Protein AF-A0A968WD98-F1 (afdb_monomer_lite)

Structure (mmCIF, N/CA/C/O backbone):
data_AF-A0A968WD98-F1
#
_entry.id   AF-A0A968WD98-F1
#
loop_
_atom_site.group_PDB
_atom_site.id
_atom_site.ty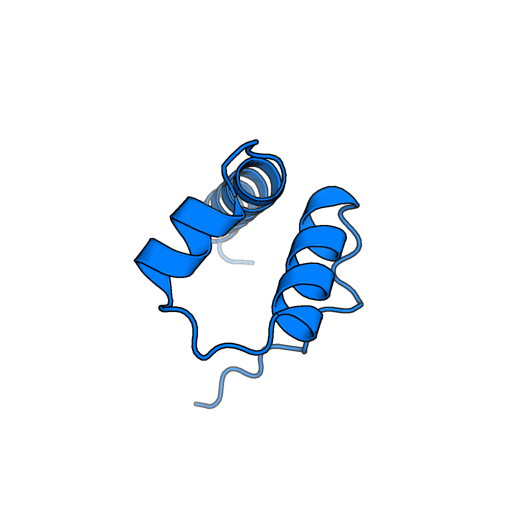pe_symbol
_atom_site.label_atom_id
_atom_site.label_alt_id
_atom_site.label_comp_id
_atom_site.label_asym_id
_atom_site.label_entity_id
_atom_site.label_seq_id
_atom_site.pdbx_PDB_ins_code
_atom_site.Cartn_x
_atom_site.Cartn_y
_atom_site.Cartn_z
_atom_site.occupancy
_atom_site.B_iso_or_equiv
_atom_site.auth_seq_id
_atom_site.auth_comp_id
_atom_site.auth_asym_id
_atom_site.auth_atom_id
_atom_site.pdbx_PDB_model_num
ATOM 1 N N . MET A 1 1 ? 16.051 -19.739 -12.735 1.00 48.34 1 MET A N 1
ATOM 2 C CA . MET A 1 1 ? 15.093 -18.621 -12.590 1.00 48.34 1 MET A CA 1
ATOM 3 C C . MET A 1 1 ? 14.046 -18.775 -13.678 1.00 48.34 1 MET A C 1
ATOM 5 O O . MET A 1 1 ? 14.413 -18.788 -14.846 1.00 48.34 1 MET A O 1
ATOM 9 N N . ASN A 1 2 ? 12.795 -19.050 -13.308 1.00 56.09 2 ASN A N 1
ATOM 10 C CA . ASN A 1 2 ? 11.754 -19.408 -14.271 1.00 56.09 2 ASN A CA 1
ATOM 11 C C . ASN A 1 2 ? 11.346 -18.155 -15.064 1.00 56.09 2 ASN A C 1
ATOM 13 O O . ASN A 1 2 ? 10.953 -17.153 -14.472 1.00 56.09 2 ASN A O 1
ATOM 17 N N . ILE A 1 3 ? 11.458 -18.197 -16.390 1.00 58.56 3 ILE A N 1
ATOM 18 C CA . ILE A 1 3 ? 11.346 -17.035 -17.298 1.00 58.56 3 ILE A CA 1
ATOM 19 C C . ILE A 1 3 ? 9.959 -16.357 -17.210 1.00 58.56 3 ILE A C 1
ATOM 21 O O . ILE A 1 3 ? 9.814 -15.174 -17.499 1.00 58.56 3 ILE A O 1
ATOM 25 N N . PHE A 1 4 ? 8.955 -17.098 -16.734 1.00 62.72 4 PHE A N 1
ATOM 26 C CA . PHE A 1 4 ? 7.581 -16.640 -16.520 1.00 62.72 4 PHE A CA 1
ATOM 27 C C . PHE A 1 4 ? 7.341 -15.928 -15.180 1.00 62.72 4 PHE A C 1
ATOM 29 O O . PHE A 1 4 ? 6.344 -15.224 -15.046 1.00 62.72 4 PHE A O 1
ATOM 36 N N . LEU A 1 5 ? 8.229 -16.080 -14.190 1.00 66.38 5 LEU A N 1
ATOM 37 C CA . LEU A 1 5 ? 8.051 -15.463 -12.869 1.00 66.38 5 LEU A CA 1
ATOM 38 C C . LEU A 1 5 ? 8.480 -13.995 -12.857 1.00 66.38 5 LEU A C 1
ATOM 40 O O . LEU A 1 5 ? 7.839 -13.183 -12.201 1.00 66.38 5 LEU A O 1
ATOM 44 N N . ASN A 1 6 ? 9.515 -13.631 -13.618 1.00 77.81 6 ASN A N 1
ATOM 45 C CA . ASN A 1 6 ? 10.024 -12.257 -13.635 1.00 77.81 6 ASN A CA 1
ATOM 46 C C . ASN A 1 6 ? 8.989 -11.219 -14.118 1.00 77.81 6 ASN A C 1
ATOM 48 O O . ASN A 1 6 ? 8.850 -10.191 -13.456 1.00 77.81 6 ASN A O 1
ATOM 52 N N . PRO A 1 7 ? 8.236 -11.450 -15.214 1.00 83.88 7 PRO A N 1
ATOM 53 C CA . PRO A 1 7 ? 7.235 -10.492 -15.683 1.00 83.88 7 PRO A CA 1
ATOM 54 C C . PRO A 1 7 ? 6.072 -10.333 -14.701 1.00 83.88 7 PRO A C 1
ATOM 56 O O . PRO A 1 7 ? 5.618 -9.219 -14.458 1.00 83.88 7 PRO A O 1
ATOM 59 N N . VAL A 1 8 ? 5.611 -11.443 -14.117 1.00 85.50 8 VAL A N 1
ATOM 60 C CA . VAL A 1 8 ? 4.505 -11.442 -13.150 1.00 85.50 8 VAL A CA 1
ATOM 61 C C . VAL A 1 8 ? 4.930 -10.755 -11.856 1.00 85.50 8 VAL A C 1
ATOM 63 O O . VAL A 1 8 ? 4.191 -9.924 -11.346 1.00 85.50 8 VAL A O 1
ATOM 66 N N . LEU A 1 9 ? 6.142 -11.022 -11.364 1.00 83.12 9 LEU A N 1
ATOM 67 C CA . LEU A 1 9 ? 6.670 -10.378 -10.16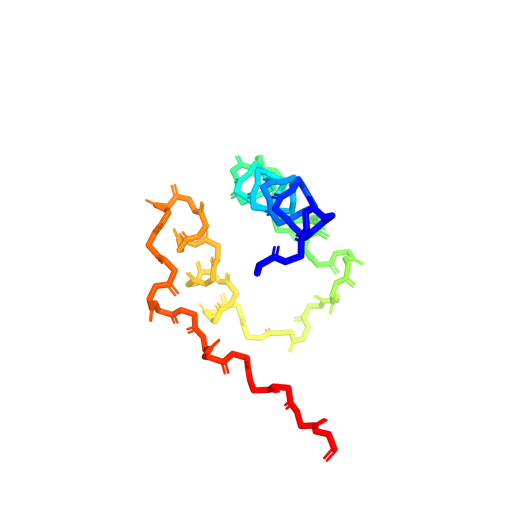4 1.00 83.12 9 LEU A CA 1
ATOM 68 C C . LEU A 1 9 ? 6.822 -8.864 -10.356 1.00 83.12 9 LEU A C 1
ATOM 70 O O . LEU A 1 9 ? 6.424 -8.094 -9.484 1.00 83.12 9 LEU A O 1
ATOM 74 N N . ALA A 1 10 ? 7.340 -8.436 -11.511 1.00 87.50 10 ALA A N 1
ATOM 75 C CA . ALA A 1 10 ? 7.452 -7.020 -11.850 1.00 87.50 10 ALA A CA 1
ATOM 76 C C . ALA A 1 10 ? 6.075 -6.344 -11.944 1.00 87.50 10 ALA A C 1
ATOM 78 O O . ALA A 1 10 ? 5.893 -5.243 -11.426 1.00 87.50 10 ALA A O 1
ATOM 79 N N . LEU A 1 11 ? 5.092 -7.009 -12.559 1.00 90.56 11 LEU A N 1
ATOM 80 C CA . LEU A 1 11 ? 3.723 -6.503 -12.632 1.00 90.56 11 LEU A CA 1
ATOM 81 C C . LEU A 1 11 ? 3.105 -6.356 -11.237 1.00 90.56 11 LEU A C 1
ATOM 83 O O . LEU A 1 11 ? 2.608 -5.280 -10.915 1.00 90.56 11 LEU A O 1
ATOM 87 N N . THR A 1 12 ? 3.182 -7.399 -10.407 1.00 88.06 12 THR A N 1
ATOM 88 C CA . THR A 1 12 ? 2.672 -7.385 -9.030 1.00 88.06 12 THR A CA 1
ATOM 89 C C . THR A 1 12 ? 3.312 -6.260 -8.226 1.00 88.06 12 THR A C 1
ATOM 91 O O . THR A 1 12 ? 2.607 -5.489 -7.581 1.00 88.06 12 THR A O 1
ATOM 94 N N . HIS A 1 13 ? 4.636 -6.112 -8.308 1.00 89.19 13 HIS A N 1
ATOM 95 C CA . HIS A 1 13 ? 5.354 -5.044 -7.618 1.00 89.19 13 HIS A CA 1
ATOM 96 C C . HIS A 1 13 ? 4.858 -3.655 -8.048 1.00 89.19 13 HIS A C 1
ATOM 98 O O . HIS A 1 13 ? 4.551 -2.812 -7.206 1.00 89.19 13 HIS A O 1
ATOM 104 N N . ASN A 1 14 ? 4.722 -3.424 -9.356 1.00 93.12 14 ASN A N 1
ATOM 105 C CA . ASN A 1 14 ? 4.247 -2.148 -9.890 1.00 93.12 14 ASN A CA 1
ATOM 106 C C . ASN A 1 14 ? 2.805 -1.845 -9.469 1.00 93.12 14 ASN A C 1
ATOM 108 O O . ASN A 1 14 ? 2.497 -0.709 -9.117 1.00 93.12 14 ASN A O 1
ATOM 112 N N . GLN A 1 15 ? 1.926 -2.848 -9.484 1.00 94.25 15 GLN A N 1
ATOM 113 C C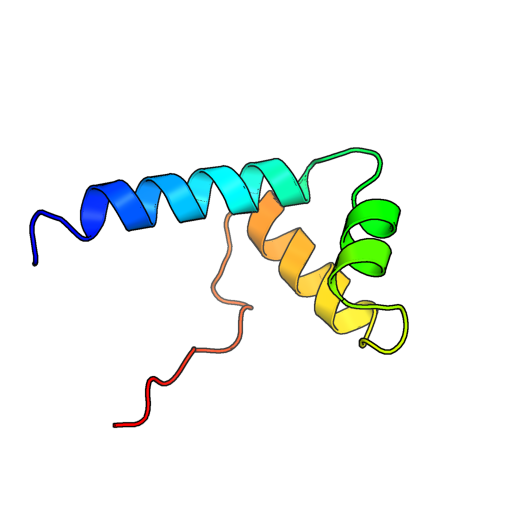A . GLN A 1 15 ? 0.529 -2.690 -9.083 1.00 94.25 15 GLN A CA 1
ATOM 114 C C . GLN A 1 15 ? 0.393 -2.380 -7.592 1.00 94.25 15 GLN A C 1
ATOM 116 O O . GLN A 1 15 ? -0.357 -1.476 -7.237 1.00 94.25 15 GLN A O 1
ATOM 121 N N . LEU A 1 16 ? 1.130 -3.079 -6.726 1.00 92.69 16 LEU A N 1
ATOM 122 C CA . LEU A 1 16 ? 1.082 -2.853 -5.278 1.00 92.69 16 LEU A CA 1
ATOM 123 C C . LEU A 1 16 ? 1.704 -1.510 -4.884 1.00 92.69 16 LEU A C 1
ATOM 125 O O . LEU A 1 16 ? 1.136 -0.789 -4.064 1.00 92.69 16 LEU A O 1
ATOM 129 N N . SER A 1 17 ? 2.810 -1.124 -5.524 1.00 93.50 17 SER A N 1
ATOM 130 C CA . SER A 1 17 ? 3.398 0.204 -5.335 1.00 93.50 17 SER A CA 1
ATOM 131 C C . SER A 1 17 ? 2.435 1.308 -5.788 1.00 93.50 17 SER A C 1
ATOM 133 O O . SER A 1 17 ? 2.157 2.228 -5.020 1.00 93.50 17 SER A O 1
ATOM 135 N N . ALA A 1 18 ? 1.818 1.180 -6.968 1.00 96.06 18 ALA A N 1
ATOM 136 C CA . ALA A 1 18 ? 0.818 2.139 -7.441 1.00 96.06 18 ALA A CA 1
ATOM 137 C C . ALA A 1 18 ? -0.413 2.204 -6.521 1.00 96.06 18 ALA A C 1
ATOM 139 O O . ALA A 1 18 ? -0.859 3.295 -6.168 1.00 96.06 18 ALA A O 1
ATOM 140 N N . PHE A 1 19 ? -0.927 1.050 -6.085 1.00 95.12 19 PHE A N 1
ATOM 141 C CA . PHE A 1 19 ? -2.046 0.963 -5.150 1.00 95.12 19 PHE A CA 1
ATOM 142 C C . PHE A 1 19 ? -1.739 1.684 -3.835 1.00 95.12 19 PHE A C 1
ATOM 144 O O . PHE A 1 19 ? -2.571 2.442 -3.351 1.00 95.12 19 PHE A O 1
ATOM 151 N N . SER A 1 20 ? -0.527 1.543 -3.291 1.00 95.31 20 SER A N 1
ATOM 152 C CA . SER A 1 20 ? -0.134 2.210 -2.041 1.00 95.31 20 SER A CA 1
ATOM 153 C C . SER A 1 20 ? -0.227 3.745 -2.096 1.00 95.31 20 SER A C 1
ATOM 155 O O . SER A 1 20 ? -0.378 4.398 -1.058 1.00 95.31 20 SER A O 1
ATOM 157 N N . GLY A 1 21 ? -0.156 4.334 -3.293 1.00 96.12 21 GLY A N 1
ATOM 158 C CA . GLY A 1 21 ? -0.168 5.778 -3.524 1.00 96.12 21 GLY A CA 1
ATOM 159 C C . GLY A 1 21 ? -1.532 6.386 -3.855 1.00 96.12 21 GLY A C 1
ATOM 160 O O . GLY A 1 21 ? -1.604 7.603 -4.011 1.00 96.12 21 GLY A O 1
ATOM 161 N N . VAL A 1 22 ? -2.603 5.595 -3.976 1.00 97.00 22 VAL A N 1
ATOM 162 C CA . VAL A 1 22 ? -3.925 6.133 -4.344 1.00 97.00 22 VAL A CA 1
ATOM 163 C C . VAL A 1 22 ? -4.519 6.988 -3.220 1.00 97.00 22 VAL A C 1
ATOM 165 O O . VAL A 1 22 ? -4.309 6.718 -2.036 1.00 97.00 22 VAL A O 1
ATOM 168 N N . GLU A 1 23 ? -5.256 8.034 -3.593 1.00 97.31 23 GLU A N 1
ATOM 169 C CA . GLU A 1 23 ? -5.816 9.013 -2.650 1.00 97.31 23 GLU A CA 1
ATOM 170 C C . GLU A 1 23 ? -6.808 8.365 -1.674 1.00 97.31 23 GLU A C 1
ATOM 172 O O . GLU A 1 23 ? -6.707 8.546 -0.462 1.00 97.31 23 GLU A O 1
ATOM 177 N N . ASN A 1 24 ? -7.702 7.523 -2.192 1.00 96.94 24 ASN A N 1
ATOM 178 C CA . ASN A 1 24 ? -8.714 6.794 -1.429 1.00 96.94 24 ASN A CA 1
ATOM 179 C C . ASN A 1 24 ? -8.234 5.404 -0.970 1.00 96.94 24 ASN A C 1
ATOM 181 O O . ASN A 1 24 ? -9.018 4.456 -0.919 1.00 96.94 24 ASN A O 1
ATOM 185 N N . PHE A 1 25 ? -6.938 5.260 -0.664 1.00 97.06 25 PHE A N 1
ATOM 186 C CA . PHE A 1 25 ? -6.339 3.975 -0.286 1.00 97.06 25 PHE A CA 1
ATOM 187 C C . PHE A 1 25 ? -7.122 3.271 0.826 1.00 97.06 25 PHE A C 1
ATOM 189 O O . PHE A 1 25 ? -7.444 2.096 0.681 1.00 97.06 25 PHE A O 1
ATOM 196 N N . TRP A 1 26 ? -7.448 3.986 1.908 1.00 96.94 26 TRP A N 1
ATOM 197 C CA . TRP A 1 26 ? -8.111 3.393 3.071 1.00 96.94 26 TRP A CA 1
ATOM 198 C C . TRP A 1 26 ? -9.528 2.916 2.757 1.00 96.94 26 TRP A C 1
ATOM 200 O O . TRP A 1 26 ? -9.872 1.808 3.144 1.00 96.94 26 TRP A O 1
ATOM 210 N N . ASP A 1 27 ? -10.296 3.655 1.952 1.00 97.25 27 ASP A N 1
ATOM 211 C CA . ASP A 1 27 ? -11.634 3.219 1.531 1.00 97.25 27 ASP A CA 1
ATOM 212 C C . ASP A 1 27 ? -11.574 1.907 0.730 1.00 97.25 27 ASP A C 1
ATOM 214 O O . ASP A 1 27 ? -12.380 0.991 0.924 1.00 97.25 27 ASP A O 1
ATOM 218 N N . LEU A 1 28 ? -10.597 1.794 -0.176 1.00 96.50 28 LEU A N 1
ATOM 219 C CA . LEU A 1 28 ? -10.385 0.586 -0.976 1.00 96.50 28 LEU A CA 1
ATOM 220 C C . LEU A 1 28 ? -9.878 -0.578 -0.122 1.00 96.50 28 LEU A C 1
ATOM 222 O O . LEU A 1 28 ? -10.308 -1.716 -0.313 1.00 96.50 28 LEU A O 1
ATOM 226 N N . PHE A 1 29 ? -8.978 -0.297 0.817 1.00 95.69 29 PHE A N 1
ATOM 227 C CA . PHE A 1 29 ? -8.419 -1.292 1.722 1.00 95.69 29 PHE A CA 1
ATOM 228 C C . PHE A 1 29 ? -9.499 -1.848 2.660 1.00 95.69 29 PHE A C 1
ATOM 230 O O . PHE A 1 29 ? -9.652 -3.064 2.759 1.00 95.69 29 PHE A O 1
ATOM 237 N N . ASP A 1 30 ? -10.322 -0.979 3.244 1.00 96.56 30 ASP A N 1
ATOM 238 C CA . ASP A 1 30 ? -11.457 -1.353 4.091 1.00 96.56 30 ASP A CA 1
ATOM 239 C C . ASP A 1 30 ? -12.506 -2.157 3.315 1.00 96.56 30 ASP A C 1
ATOM 241 O O . ASP A 1 30 ? -13.073 -3.119 3.832 1.00 96.56 30 ASP A O 1
ATOM 245 N N . THR A 1 31 ? -12.743 -1.810 2.047 1.00 96.06 31 THR A N 1
ATOM 246 C CA . THR A 1 31 ? -13.661 -2.560 1.176 1.00 96.06 31 THR A CA 1
ATOM 247 C C . THR A 1 31 ? -13.161 -3.982 0.910 1.00 96.06 31 THR A C 1
ATOM 249 O O . THR A 1 31 ? -13.957 -4.919 0.869 1.00 96.06 31 THR A O 1
ATOM 252 N N . ALA A 1 32 ? -11.852 -4.158 0.719 1.00 92.69 32 ALA A N 1
ATOM 253 C CA . ALA A 1 32 ? -11.261 -5.450 0.382 1.00 92.69 32 ALA A CA 1
ATOM 254 C C . ALA A 1 32 ? -11.053 -6.357 1.604 1.00 92.69 32 ALA A C 1
ATOM 256 O O . ALA A 1 32 ? -11.257 -7.568 1.513 1.00 92.69 32 ALA A O 1
ATOM 257 N N . PHE A 1 33 ? -10.642 -5.783 2.735 1.00 91.44 33 PHE A N 1
ATOM 258 C CA . PHE A 1 33 ? -10.186 -6.530 3.912 1.00 91.44 33 PHE A CA 1
ATOM 259 C C . PHE A 1 33 ? -11.096 -6.364 5.141 1.00 91.44 33 PHE A C 1
ATOM 261 O O . PHE A 1 33 ? -10.862 -7.001 6.169 1.00 91.44 33 PHE A O 1
ATOM 268 N N . GLY A 1 34 ? -12.150 -5.546 5.049 1.00 94.38 34 GLY A N 1
ATOM 269 C CA . GLY A 1 34 ? -12.952 -5.127 6.199 1.00 94.38 34 GLY A CA 1
ATOM 270 C C . GLY A 1 34 ? -12.189 -4.139 7.082 1.00 94.38 34 GLY A C 1
ATOM 271 O O . GLY A 1 34 ? -11.113 -3.691 6.725 1.00 94.38 34 GLY A O 1
ATOM 272 N N . THR A 1 35 ? -12.719 -3.815 8.261 1.00 95.19 35 THR A N 1
ATOM 273 C CA . THR A 1 35 ? -12.137 -2.802 9.170 1.00 95.19 35 THR A CA 1
ATOM 274 C C . THR A 1 35 ? -11.522 -3.393 10.443 1.00 95.19 35 THR A C 1
ATOM 276 O O . THR A 1 35 ? -11.170 -2.667 11.368 1.00 95.19 35 THR A O 1
ATOM 279 N N . GLN A 1 36 ? -11.416 -4.724 10.523 1.00 95.88 36 GLN A N 1
ATOM 280 C CA . GLN A 1 36 ? -10.919 -5.434 11.712 1.00 95.88 36 GLN A CA 1
ATOM 281 C C . GLN A 1 36 ? -9.401 -5.676 11.695 1.00 95.88 36 GLN A C 1
ATOM 283 O O . GLN A 1 36 ? -8.874 -6.305 12.611 1.00 95.88 36 GLN A O 1
ATOM 288 N N . TYR A 1 37 ? -8.696 -5.220 10.658 1.00 92.19 37 TYR A N 1
ATOM 289 C CA . TYR A 1 37 ? -7.245 -5.355 10.573 1.00 92.19 37 TYR A CA 1
ATOM 290 C C . TYR A 1 37 ? -6.534 -4.369 11.510 1.00 92.19 37 TYR A C 1
ATOM 292 O O . TYR A 1 37 ? -7.072 -3.333 11.900 1.00 92.19 37 TYR A O 1
ATOM 300 N N . ASP A 1 38 ? -5.281 -4.672 11.846 1.00 93.75 38 ASP A N 1
ATOM 301 C CA . ASP A 1 38 ? -4.423 -3.724 12.548 1.00 93.75 38 ASP A CA 1
ATOM 302 C C . ASP A 1 38 ? -3.997 -2.600 11.595 1.00 93.75 38 ASP A C 1
ATOM 304 O O . ASP A 1 38 ? -3.149 -2.783 10.715 1.00 93.75 38 ASP A O 1
ATOM 308 N N . HIS A 1 39 ? -4.585 -1.422 11.791 1.00 93.88 39 HIS A N 1
ATOM 309 C CA . HIS A 1 39 ? -4.308 -0.241 10.982 1.00 93.88 39 HIS A CA 1
ATOM 310 C C . HIS A 1 39 ? -2.841 0.206 11.047 1.00 93.88 39 HIS A C 1
ATOM 312 O O . HIS A 1 39 ? -2.308 0.705 10.057 1.00 93.88 39 HIS A O 1
ATOM 318 N N . THR A 1 40 ? -2.153 0.003 12.172 1.00 93.25 40 THR A N 1
ATOM 319 C CA . THR A 1 40 ? -0.722 0.326 12.295 1.00 93.25 40 THR A CA 1
ATOM 320 C C . THR A 1 40 ? 0.095 -0.586 11.394 1.00 93.25 40 THR A C 1
ATOM 322 O O . THR A 1 40 ? 0.930 -0.121 10.619 1.00 93.25 40 THR A O 1
ATOM 325 N N . THR A 1 41 ? -0.194 -1.885 11.442 1.00 91.12 41 THR A N 1
ATOM 326 C CA . THR A 1 41 ? 0.461 -2.871 10.581 1.00 91.12 41 THR A CA 1
ATOM 327 C C . THR A 1 41 ? 0.186 -2.580 9.101 1.00 91.12 41 THR A C 1
ATOM 329 O O . THR A 1 41 ? 1.122 -2.537 8.302 1.00 91.12 41 THR A O 1
ATOM 332 N N . ALA A 1 42 ? -1.062 -2.291 8.724 1.00 92.69 42 ALA A N 1
ATOM 333 C CA . ALA A 1 42 ? -1.413 -1.936 7.347 1.00 92.69 42 ALA A CA 1
ATOM 334 C C . ALA A 1 42 ? -0.726 -0.642 6.868 1.00 92.69 42 ALA A C 1
ATOM 336 O O . ALA A 1 42 ? -0.250 -0.579 5.733 1.00 92.69 42 ALA A O 1
ATOM 337 N N . ALA A 1 43 ? -0.614 0.372 7.731 1.00 94.25 43 ALA A N 1
ATOM 338 C CA . ALA A 1 43 ? 0.071 1.623 7.412 1.00 94.25 43 ALA A CA 1
ATOM 339 C C . ALA A 1 43 ? 1.574 1.412 7.178 1.00 94.25 43 ALA A C 1
ATOM 341 O O . ALA A 1 43 ? 2.123 1.977 6.232 1.00 94.25 43 ALA A O 1
ATOM 342 N N . ASN A 1 44 ? 2.219 0.559 7.978 1.00 92.69 44 ASN A N 1
ATOM 343 C CA . ASN A 1 44 ? 3.626 0.204 7.793 1.00 92.69 44 ASN A CA 1
ATOM 344 C C . ASN A 1 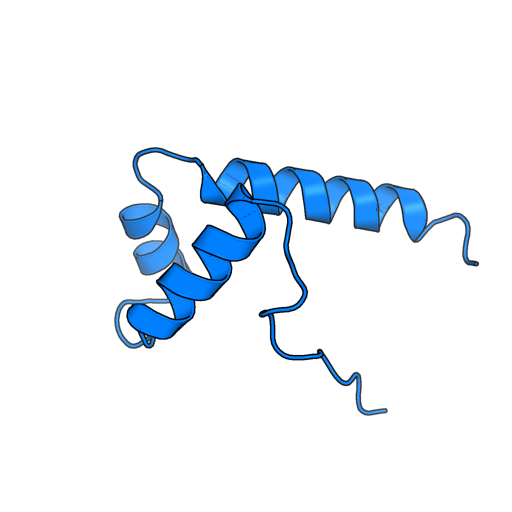44 ? 3.848 -0.528 6.463 1.00 92.69 44 ASN A C 1
ATOM 346 O O . ASN A 1 44 ? 4.744 -0.168 5.703 1.00 92.69 44 ASN A O 1
ATOM 350 N N . ILE A 1 45 ? 2.982 -1.494 6.131 1.00 92.25 45 ILE A N 1
ATOM 351 C CA . ILE A 1 45 ? 3.034 -2.211 4.847 1.00 92.25 45 ILE A CA 1
ATOM 352 C C . ILE A 1 45 ? 2.879 -1.231 3.680 1.00 92.25 45 ILE A C 1
ATOM 354 O O . ILE A 1 45 ? 3.656 -1.267 2.726 1.00 92.25 45 ILE A O 1
ATOM 358 N N . ARG A 1 46 ? 1.897 -0.325 3.757 1.00 94.50 46 ARG A N 1
ATOM 359 C CA . ARG A 1 46 ? 1.689 0.719 2.748 1.00 94.50 46 ARG A CA 1
ATOM 360 C C . ARG A 1 46 ? 2.929 1.600 2.593 1.00 94.50 46 ARG A C 1
ATOM 362 O O . ARG A 1 46 ? 3.346 1.849 1.467 1.00 94.50 46 ARG A O 1
ATOM 369 N N . PHE A 1 47 ? 3.522 2.051 3.697 1.00 94.00 47 PHE A N 1
ATOM 370 C CA . PHE A 1 47 ? 4.724 2.885 3.680 1.00 94.00 47 PHE A CA 1
ATOM 371 C C . PHE A 1 47 ? 5.899 2.180 2.989 1.00 94.00 47 PHE A C 1
ATOM 373 O O . PHE A 1 47 ? 6.550 2.781 2.138 1.00 94.00 47 PHE A O 1
ATOM 380 N N . SER A 1 48 ? 6.119 0.893 3.265 1.00 93.19 48 SER A N 1
ATOM 381 C CA . SER A 1 48 ? 7.117 0.076 2.559 1.00 93.19 48 SER A CA 1
ATOM 382 C C . SER A 1 48 ? 6.893 0.031 1.044 1.00 93.19 48 SER A C 1
ATOM 384 O O . SER A 1 48 ? 7.843 0.159 0.275 1.00 93.19 48 SER A O 1
ATOM 386 N N . TRP A 1 49 ? 5.643 -0.086 0.588 1.00 93.50 49 TRP A N 1
ATOM 387 C CA . TRP A 1 49 ? 5.317 -0.059 -0.846 1.00 93.50 49 TRP A CA 1
ATOM 388 C C . TRP A 1 49 ? 5.526 1.310 -1.508 1.00 93.50 49 TRP A C 1
ATOM 390 O O . TRP A 1 49 ? 5.857 1.366 -2.696 1.00 93.50 49 TRP A O 1
ATOM 400 N N . GLN A 1 50 ? 5.359 2.400 -0.756 1.00 93.44 50 GLN A N 1
ATOM 401 C CA . GLN A 1 50 ? 5.589 3.767 -1.238 1.00 93.44 50 GLN A CA 1
ATOM 402 C C . GLN A 1 50 ? 7.078 4.106 -1.336 1.00 93.44 50 GLN A C 1
ATOM 404 O O . GLN A 1 50 ? 7.494 4.799 -2.263 1.00 93.44 50 GLN A O 1
ATOM 409 N N . THR A 1 51 ? 7.882 3.638 -0.382 1.00 92.19 51 THR A N 1
ATOM 410 C CA . THR A 1 51 ? 9.331 3.887 -0.353 1.00 92.19 51 THR A CA 1
ATOM 411 C C . THR A 1 51 ? 10.121 2.896 -1.202 1.00 92.19 51 THR A C 1
AT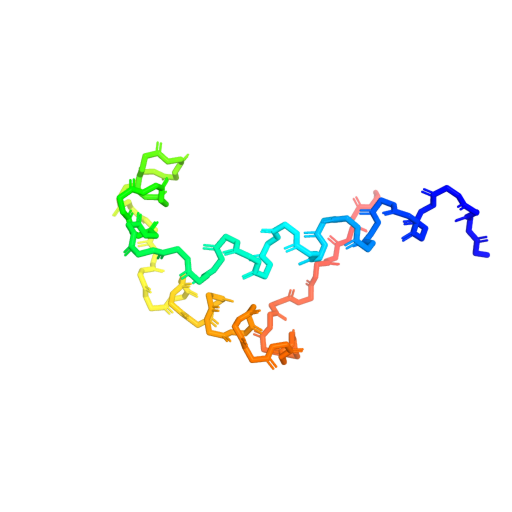OM 413 O O . THR A 1 51 ? 11.256 3.185 -1.575 1.00 92.19 51 THR A O 1
ATOM 416 N N . GLY A 1 52 ? 9.535 1.734 -1.506 1.00 88.25 52 GLY A N 1
ATOM 417 C CA . GLY A 1 52 ? 10.230 0.608 -2.124 1.00 88.25 52 GLY A CA 1
ATOM 418 C C . GLY A 1 52 ? 11.123 -0.166 -1.148 1.00 88.25 52 GLY A C 1
ATOM 419 O O . GLY A 1 52 ? 11.813 -1.093 -1.571 1.00 88.25 52 GLY A O 1
ATOM 420 N N . ASP A 1 53 ? 11.116 0.182 0.145 1.00 88.81 53 ASP A N 1
ATOM 421 C CA . ASP A 1 53 ? 11.827 -0.555 1.190 1.00 88.81 53 ASP A CA 1
ATOM 422 C C . ASP A 1 53 ? 10.926 -1.645 1.783 1.00 88.81 53 ASP A C 1
ATOM 424 O O . ASP A 1 53 ? 10.166 -1.438 2.735 1.00 88.81 53 ASP A O 1
ATOM 428 N N . LEU A 1 54 ? 11.023 -2.836 1.192 1.00 84.38 54 LEU A N 1
ATOM 429 C CA . LEU A 1 54 ? 10.246 -4.010 1.583 1.00 84.38 54 LEU A CA 1
ATOM 430 C C . LEU A 1 54 ? 10.905 -4.824 2.707 1.00 84.38 54 LEU A C 1
ATOM 432 O O . LEU A 1 54 ? 10.350 -5.844 3.106 1.00 84.38 54 LEU A O 1
ATOM 436 N N . HIS A 1 55 ? 12.059 -4.405 3.242 1.00 82.50 55 HIS A N 1
ATOM 437 C CA . HIS A 1 55 ? 12.751 -5.154 4.303 1.00 82.50 55 HIS A CA 1
ATOM 438 C C . HIS A 1 55 ? 11.947 -5.217 5.608 1.00 82.50 55 HIS A C 1
ATOM 440 O O . HIS A 1 55 ? 12.192 -6.082 6.445 1.00 82.50 55 HIS A O 1
ATOM 446 N N . GLN A 1 56 ? 10.998 -4.296 5.783 1.00 75.06 56 GLN A N 1
ATOM 447 C CA . GLN A 1 56 ? 10.109 -4.239 6.943 1.00 75.06 56 GLN A CA 1
ATOM 448 C C . GLN A 1 56 ? 8.879 -5.147 6.794 1.00 75.06 56 GLN A C 1
ATOM 450 O O . GLN A 1 56 ? 8.154 -5.351 7.768 1.00 75.06 56 GLN A O 1
ATOM 455 N N . LEU A 1 57 ? 8.626 -5.689 5.595 1.00 77.44 57 LEU A N 1
ATOM 456 C CA . LEU A 1 57 ? 7.547 -6.647 5.393 1.00 77.44 57 LEU A CA 1
ATOM 457 C C . LEU A 1 57 ? 7.929 -7.997 6.016 1.00 77.44 57 LEU A C 1
ATOM 459 O O . LEU A 1 57 ? 9.078 -8.428 5.886 1.00 77.44 57 LEU A O 1
ATOM 463 N N . PRO A 1 58 ? 6.982 -8.691 6.672 1.00 71.75 58 PRO A N 1
ATOM 464 C CA . PRO A 1 58 ? 7.241 -10.025 7.187 1.00 71.75 58 PRO A CA 1
ATOM 465 C C . PRO A 1 58 ? 7.654 -10.947 6.040 1.00 71.75 58 PRO A C 1
ATOM 467 O O . PRO A 1 58 ? 7.067 -10.927 4.954 1.00 71.75 58 PRO A O 1
ATOM 470 N N . GLN A 1 59 ? 8.679 -11.758 6.287 1.00 69.19 59 GLN A N 1
ATOM 471 C CA . GLN A 1 59 ? 9.140 -12.737 5.316 1.00 69.19 59 GLN A CA 1
ATOM 472 C C . GLN A 1 59 ? 8.016 -13.758 5.093 1.00 69.19 59 GLN A C 1
ATOM 474 O O . GLN A 1 59 ? 7.555 -14.393 6.040 1.00 69.19 59 GLN A O 1
ATOM 479 N N . ILE A 1 60 ? 7.540 -13.885 3.852 1.00 66.88 60 ILE A N 1
ATOM 480 C CA . ILE A 1 60 ? 6.527 -14.886 3.512 1.00 66.88 60 ILE A CA 1
ATOM 481 C C . ILE A 1 60 ? 7.240 -16.230 3.386 1.00 66.88 60 ILE A C 1
ATOM 483 O O . ILE A 1 60 ? 7.989 -16.455 2.435 1.00 66.88 60 ILE A O 1
ATOM 487 N N . GLU A 1 61 ? 7.018 -17.113 4.352 1.00 62.06 61 GLU A N 1
ATOM 488 C CA . GLU A 1 61 ? 7.429 -18.511 4.269 1.00 62.06 61 GLU A CA 1
ATOM 489 C C . GLU A 1 61 ? 6.357 -19.297 3.502 1.00 62.06 61 GLU A C 1
ATOM 491 O O . GLU A 1 61 ? 5.190 -19.328 3.894 1.00 62.06 61 GLU A O 1
ATOM 496 N N . VAL A 1 62 ? 6.739 -19.905 2.376 1.00 68.31 62 VAL A N 1
ATOM 49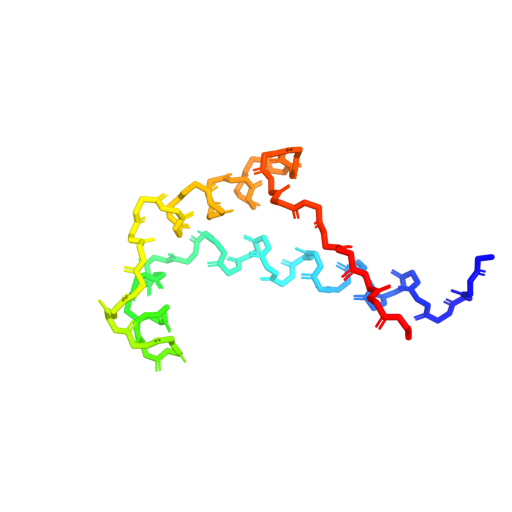7 C CA . VAL A 1 62 ? 5.882 -20.863 1.666 1.00 68.31 62 VAL A CA 1
ATOM 498 C C . VAL A 1 62 ? 6.128 -22.225 2.303 1.00 68.31 62 VAL A C 1
ATOM 500 O O . VAL A 1 62 ? 7.175 -22.824 2.071 1.00 68.31 62 VAL A O 1
ATOM 503 N N . ILE A 1 63 ? 5.189 -22.677 3.134 1.00 61.84 63 ILE A N 1
ATOM 504 C CA . ILE A 1 63 ? 5.218 -24.021 3.719 1.00 61.84 63 ILE A CA 1
ATOM 505 C C . ILE A 1 63 ? 4.631 -24.995 2.686 1.00 61.84 63 ILE A C 1
ATOM 507 O O . ILE A 1 63 ? 3.497 -24.793 2.247 1.00 61.84 63 ILE A O 1
ATOM 511 N N . ASP A 1 64 ? 5.423 -25.994 2.288 1.00 60.41 64 ASP A N 1
ATOM 512 C CA . ASP A 1 64 ? 5.009 -27.164 1.486 1.00 60.41 64 ASP A CA 1
ATOM 513 C C . ASP A 1 64 ? 4.527 -28.298 2.409 1.00 60.41 64 ASP A C 1
ATOM 515 O O . ASP A 1 64 ? 5.200 -28.534 3.444 1.00 60.41 64 ASP A O 1
#

Radius of gyration: 13.49 Å; chains: 1; bounding box: 29×36×30 Å

Sequence (64 aa):
MNIFLNPVLALTHNQLSAFSGVENFWDLFDTAFGTQYDHTTAANIRFSWQTGDLHQLPQIEVID

Foldseek 3Di:
DPPVVVVVVVVVLVVLLVLLPDPCNVVVVCVVPNDPDDPVLVPVCSVCSPVVPCVPPPDDDDDD

Secondary structure (DSSP, 8-state):
--TTHHHHHHHHHHHHHHHHT-TTHHHHHHHHH-S-S-HHHHHHHHHHHHHS-GGGSPP-----

pLDDT: mean 86.32, std 12.59, range [48.34, 97.31]